Protein AF-A0A6G0PEZ5-F1 (afdb_monomer)

Mean predicted aligned error: 17.76 Å

pLDDT: mean 75.77, std 22.35, range [27.23, 96.62]

Radius of gyration: 30.54 Å; Cα contacts (8 Å, |Δi|>4): 68; chains: 1; bounding box: 66×64×64 Å

Foldseek 3Di:
DDWDDPDPPGDTDDDDPADDDPNHGCDPVNVVVCCVPVPDPDDDDDDQLLQLCCCQPPVLVVDPPVCNPPPSNDDDDPVSVVVNVVVVVVVVVVVVVVVVPPDDPVVVPPPPPDDDDDDDDDDDDDDDDDDDDDDDDDDD

Sequence (140 aa):
MVHCRVGPDDEPVEFDLRRVYDGIKVDGQRVELLFKEALTAMPPPKPNTEKIVQMHEKVRPNVPDEYRNDVLYAPPTESQVQEARMIKQVRTARRKSKNATKPTAAEADETAADQSGGTTLNAQPREAGPPTRKKARKQQ

Solvent-accessible surface area (backbone atoms only — not comparable to full-atom values): 9348 Å² total; per-residue (Å²): 117,47,73,48,53,91,49,94,87,46,80,64,47,79,42,73,84,61,64,64,56,97,88,40,72,60,45,73,67,55,49,51,46,46,54,66,70,68,56,67,85,71,78,81,76,81,83,55,38,55,53,42,46,43,30,34,71,67,44,39,83,77,42,58,80,93,57,49,81,37,78,78,37,40,83,67,51,71,69,38,52,52,51,23,50,53,52,52,49,54,54,50,51,55,51,51,54,59,58,69,70,46,79,54,87,78,68,68,68,80,75,80,80,85,82,89,81,85,79,91,86,87,88,88,82,89,88,87,83,85,87,84,75,91,82,80,92,79,92,130

Structure (mmCIF, N/CA/C/O backbone):
data_AF-A0A6G0PEZ5-F1
#
_entry.id   AF-A0A6G0PEZ5-F1
#
loop_
_atom_site.group_PDB
_atom_site.id
_atom_site.type_symbol
_atom_site.label_atom_id
_atom_site.label_alt_id
_atom_site.label_comp_id
_atom_site.label_asym_id
_atom_site.label_entity_id
_atom_site.label_seq_id
_atom_site.pdbx_PDB_ins_code
_atom_site.Cartn_x
_atom_site.Cartn_y
_atom_site.Cartn_z
_atom_site.occupancy
_atom_site.B_iso_or_equiv
_atom_site.auth_seq_id
_atom_site.auth_comp_id
_atom_site.auth_asym_id
_atom_site.auth_atom_id
_atom_site.pdbx_PDB_model_num
ATOM 1 N N . MET A 1 1 ? -32.778 3.920 17.445 1.00 78.12 1 MET A N 1
ATOM 2 C CA . MET A 1 1 ? -33.270 3.367 18.721 1.00 78.12 1 MET A CA 1
ATOM 3 C C . MET A 1 1 ? -33.921 2.031 18.436 1.00 78.12 1 MET A C 1
ATOM 5 O O . MET A 1 1 ? -34.403 1.840 17.323 1.00 78.12 1 MET A O 1
ATOM 9 N N . VAL A 1 2 ? -33.859 1.103 19.383 1.00 88.38 2 VAL A N 1
ATOM 10 C CA . VAL A 1 2 ? -34.511 -0.206 19.286 1.00 88.38 2 VAL A CA 1
ATOM 11 C C . VAL A 1 2 ? -35.505 -0.352 20.422 1.00 88.38 2 VAL A C 1
ATOM 13 O O . VAL A 1 2 ? -35.250 0.113 21.527 1.00 88.38 2 VAL A O 1
ATOM 16 N N . HIS A 1 3 ? -36.630 -0.991 20.134 1.00 89.81 3 HIS A N 1
ATOM 17 C CA . HIS A 1 3 ? -37.665 -1.271 21.118 1.00 8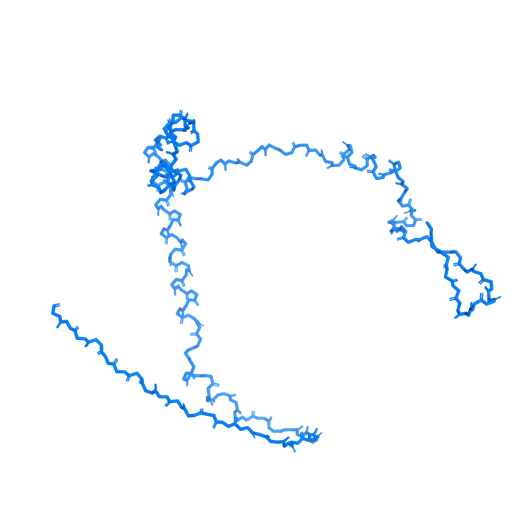9.81 3 HIS A CA 1
ATOM 18 C C . HIS A 1 3 ? -37.594 -2.754 21.450 1.00 89.81 3 HIS A C 1
ATOM 20 O O . HIS A 1 3 ? -37.833 -3.594 20.582 1.00 89.81 3 HIS A O 1
ATOM 26 N N . CYS A 1 4 ? -37.230 -3.068 22.688 1.00 89.25 4 CYS A N 1
ATOM 27 C CA . CYS A 1 4 ? -37.146 -4.436 23.173 1.00 89.25 4 CYS A CA 1
ATOM 28 C C . CYS A 1 4 ? -38.350 -4.723 24.065 1.00 89.25 4 CYS A C 1
ATOM 30 O O . CYS A 1 4 ? -38.640 -3.956 24.981 1.00 89.25 4 CYS A O 1
ATOM 32 N N . ARG A 1 5 ? -39.032 -5.839 23.811 1.00 92.25 5 ARG A N 1
ATOM 33 C CA . ARG A 1 5 ? -40.089 -6.363 24.680 1.00 92.25 5 ARG A CA 1
ATOM 34 C C . ARG A 1 5 ? -39.677 -7.735 25.198 1.00 92.25 5 ARG A C 1
ATOM 36 O O . ARG A 1 5 ? -39.015 -8.478 24.473 1.00 92.25 5 ARG A O 1
ATOM 43 N N . VAL A 1 6 ? -40.042 -8.043 26.440 1.00 89.94 6 VAL A N 1
ATOM 44 C CA . VAL A 1 6 ? -39.774 -9.354 27.054 1.00 89.94 6 VAL A CA 1
ATOM 45 C C . VAL A 1 6 ? -40.814 -10.370 26.573 1.00 89.94 6 VAL A C 1
ATOM 47 O O . VAL A 1 6 ? -40.444 -11.449 26.114 1.00 89.94 6 VAL A O 1
ATOM 50 N N . GLY A 1 7 ? -42.093 -9.991 26.583 1.00 87.31 7 GLY A N 1
ATOM 51 C CA . GLY A 1 7 ? -43.206 -10.689 25.945 1.00 87.31 7 GLY A CA 1
ATOM 52 C C . GLY A 1 7 ? -43.929 -9.836 24.890 1.00 87.31 7 GLY A C 1
ATOM 53 O O . GLY A 1 7 ? -43.649 -8.649 24.737 1.00 87.31 7 GLY A O 1
ATOM 54 N N . PRO A 1 8 ? -44.863 -10.419 24.123 1.00 87.00 8 PRO A N 1
ATOM 55 C CA . PRO A 1 8 ? -45.560 -9.721 23.036 1.00 87.00 8 PRO A CA 1
ATOM 56 C C . PRO A 1 8 ? -46.402 -8.521 23.509 1.00 87.00 8 PRO A C 1
ATOM 58 O O . PRO A 1 8 ? -46.427 -7.489 22.825 1.00 87.00 8 PRO A O 1
ATOM 61 N N . ASP A 1 9 ? -47.019 -8.639 24.687 1.00 88.94 9 ASP A N 1
ATOM 62 C CA . ASP A 1 9 ? -47.919 -7.635 25.276 1.00 88.94 9 ASP A CA 1
ATOM 63 C C . ASP A 1 9 ? -47.235 -6.721 26.306 1.00 88.94 9 ASP A C 1
ATOM 65 O O . ASP A 1 9 ? -47.865 -5.803 26.830 1.00 88.94 9 ASP A O 1
ATOM 69 N N . ASP A 1 10 ? -45.948 -6.944 26.588 1.00 89.00 10 ASP A N 1
ATOM 70 C CA . ASP A 1 10 ? -45.201 -6.117 27.532 1.00 89.00 10 ASP A CA 1
ATOM 71 C C . ASP A 1 10 ? -44.875 -4.741 26.947 1.00 89.00 10 ASP A C 1
ATOM 73 O O . ASP A 1 10 ? -44.680 -4.561 25.735 1.00 89.00 10 ASP A O 1
ATOM 77 N N . GLU A 1 11 ? -44.759 -3.758 27.839 1.00 89.69 11 GLU A N 1
ATOM 78 C CA . GLU A 1 11 ? -44.369 -2.406 27.468 1.00 89.69 11 GLU A CA 1
ATOM 79 C C . GLU A 1 11 ? -42.950 -2.405 26.861 1.00 89.69 11 GLU A C 1
ATOM 81 O O . GLU A 1 11 ? -42.016 -2.973 27.440 1.00 89.69 11 GLU A O 1
ATOM 86 N N . PRO A 1 12 ? -42.758 -1.811 25.669 1.00 87.94 12 PRO A N 1
ATOM 87 C CA . PRO A 1 12 ? -41.454 -1.783 25.027 1.00 87.94 12 PRO A CA 1
ATOM 88 C C . PRO A 1 12 ? -40.482 -0.882 25.779 1.00 87.94 12 PRO A C 1
ATOM 90 O O . PRO A 1 12 ? -40.725 0.307 25.959 1.00 87.94 12 PRO A O 1
ATOM 93 N N . VAL A 1 13 ? -39.320 -1.436 26.112 1.00 91.56 13 VAL A N 1
ATOM 94 C CA . VAL A 1 13 ? -38.189 -0.663 26.616 1.00 91.56 13 VAL A CA 1
ATOM 95 C C . VAL A 1 13 ? -37.390 -0.140 25.429 1.00 91.56 13 VAL A C 1
ATOM 97 O O . VAL A 1 13 ? -36.916 -0.909 24.585 1.00 91.56 13 VAL A O 1
ATOM 100 N N . GLU A 1 14 ? -37.241 1.180 25.359 1.00 89.94 14 GLU A N 1
ATOM 101 C CA . GLU A 1 14 ? -36.471 1.834 24.311 1.00 89.94 14 GLU A CA 1
ATOM 102 C C . GLU A 1 14 ? -34.985 1.893 24.683 1.00 89.94 14 GLU A C 1
ATOM 104 O O . GLU A 1 14 ? -34.586 2.465 25.698 1.00 89.94 14 GLU A O 1
ATOM 109 N N . PHE A 1 15 ? -34.149 1.308 23.830 1.00 85.44 15 PHE A N 1
ATOM 110 C CA . PHE A 1 15 ? -32.702 1.325 23.974 1.00 85.44 15 PHE A CA 1
ATOM 111 C C . PHE A 1 15 ? -32.046 2.080 22.821 1.00 85.44 15 PHE A C 1
ATOM 113 O O . PHE A 1 15 ? -32.279 1.838 21.630 1.00 85.44 15 PHE A O 1
ATOM 120 N N . ASP A 1 16 ? -31.149 2.989 23.181 1.00 83.88 16 ASP A N 1
ATOM 121 C CA . ASP A 1 16 ? -30.261 3.640 22.233 1.00 83.88 16 ASP A CA 1
ATOM 122 C C . ASP A 1 16 ? -28.967 2.832 22.121 1.00 83.88 16 ASP A C 1
ATOM 124 O O . ASP A 1 16 ? -28.138 2.841 23.026 1.00 83.88 16 ASP A O 1
ATOM 128 N N . LEU A 1 17 ? -28.801 2.118 21.006 1.00 83.06 17 LEU A N 1
ATOM 129 C CA . LEU A 1 17 ? -27.628 1.271 20.758 1.00 83.06 17 LEU A CA 1
ATOM 130 C C . LEU A 1 17 ? -26.365 2.066 20.401 1.00 83.06 17 LEU A C 1
ATOM 132 O O . LEU A 1 17 ? -25.306 1.477 20.180 1.00 83.06 17 LEU A O 1
ATOM 136 N N . ARG A 1 18 ? -26.462 3.394 20.274 1.00 80.19 18 ARG A N 1
ATOM 137 C CA . ARG A 1 18 ? -25.308 4.224 19.931 1.00 80.19 18 ARG A CA 1
ATOM 138 C C . ARG A 1 18 ? -24.280 4.180 21.054 1.00 80.19 18 ARG A C 1
ATOM 140 O O . ARG A 1 18 ? -24.601 4.285 22.235 1.00 80.19 18 ARG A O 1
ATOM 147 N N . ARG A 1 19 ? -23.014 4.046 20.661 1.00 81.25 19 ARG A N 1
ATOM 148 C CA . ARG A 1 19 ? -21.889 4.009 21.591 1.00 81.25 19 ARG A CA 1
ATOM 149 C C . ARG A 1 19 ? -21.772 5.347 22.325 1.00 81.25 19 ARG A C 1
ATOM 151 O O . ARG A 1 19 ? -21.789 6.408 21.702 1.00 81.25 19 ARG A O 1
ATOM 158 N N . VAL A 1 20 ? -21.628 5.276 23.645 1.00 81.88 20 VAL A N 1
ATOM 159 C CA . VAL A 1 20 ? -21.364 6.428 24.513 1.00 81.88 20 VAL A CA 1
ATOM 160 C C . VAL A 1 20 ? -19.857 6.510 24.745 1.00 81.88 20 VAL A C 1
ATOM 162 O O . VAL A 1 20 ? -19.243 5.524 25.151 1.00 81.88 20 VAL A O 1
ATOM 165 N N . TYR A 1 21 ? -19.263 7.666 24.466 1.00 74.50 21 TYR A N 1
ATOM 166 C CA . TYR A 1 21 ? -17.867 7.979 24.783 1.00 74.50 21 TYR A CA 1
ATOM 167 C C . TYR A 1 21 ? -17.859 9.120 25.801 1.00 74.50 21 TYR A C 1
ATOM 169 O O . TYR A 1 21 ? -18.547 10.113 25.591 1.00 74.50 21 TYR A O 1
ATOM 177 N N . ASP A 1 22 ? -17.138 8.962 26.915 1.00 78.62 22 ASP A N 1
ATOM 178 C CA . ASP A 1 22 ? -17.033 9.963 27.994 1.00 78.62 22 ASP A CA 1
ATOM 179 C C . ASP A 1 22 ? -18.389 10.503 28.493 1.00 78.62 22 ASP A C 1
ATOM 181 O O . ASP A 1 22 ? -18.556 11.686 28.770 1.00 78.62 22 ASP A O 1
ATOM 185 N N . GLY A 1 23 ? -19.399 9.629 28.569 1.00 78.81 23 GLY A N 1
ATOM 186 C CA . GLY A 1 23 ? -20.760 9.999 28.980 1.00 78.81 23 GLY A CA 1
ATOM 187 C C . GLY A 1 23 ? -21.577 10.744 27.915 1.00 78.81 23 GLY A C 1
ATOM 188 O O . GLY A 1 23 ? -22.756 11.016 28.134 1.00 78.81 23 GLY A O 1
ATOM 189 N N . ILE A 1 24 ? -20.999 11.022 26.744 1.00 75.50 24 ILE A N 1
ATOM 190 C CA . ILE A 1 24 ? -21.649 11.722 25.635 1.00 75.50 24 ILE A CA 1
ATOM 191 C C . ILE A 1 24 ? -22.096 10.701 24.585 1.00 75.50 24 ILE A C 1
ATOM 193 O O . ILE A 1 24 ? -21.311 9.892 24.077 1.00 75.50 24 ILE A O 1
ATOM 197 N N . LYS A 1 25 ? -23.389 10.728 24.248 1.00 77.69 25 LYS A N 1
ATOM 198 C CA . LYS A 1 25 ? -23.933 9.939 23.138 1.00 77.69 25 LYS A CA 1
ATOM 199 C C . LYS A 1 25 ? -23.375 10.486 21.829 1.00 77.69 25 LYS A C 1
ATOM 201 O O . LYS A 1 25 ? -23.540 11.667 21.539 1.00 77.69 25 LYS A O 1
ATOM 206 N N . VAL A 1 26 ? -22.744 9.629 21.030 1.00 77.44 26 VAL A N 1
ATOM 207 C CA . VAL A 1 26 ? -22.282 10.015 19.695 1.00 77.44 26 VAL A CA 1
ATOM 208 C C . VAL A 1 26 ? -23.501 10.098 18.773 1.00 77.44 26 VAL A C 1
ATOM 210 O O . VAL A 1 26 ? -24.068 9.079 18.373 1.00 77.44 26 VAL A O 1
ATOM 213 N N . ASP A 1 27 ? -23.952 11.314 18.483 1.00 81.19 27 ASP A N 1
ATOM 214 C CA . ASP A 1 27 ? -25.017 11.585 17.525 1.00 81.19 27 ASP A CA 1
ATOM 215 C C . ASP A 1 27 ? -24.477 11.646 16.087 1.00 81.19 27 ASP A C 1
ATOM 217 O O . ASP A 1 27 ? -23.269 11.652 15.853 1.00 81.19 27 ASP A O 1
ATOM 221 N N . GLY A 1 28 ? -25.379 11.649 15.099 1.00 81.31 28 GLY A N 1
ATOM 222 C CA . GLY A 1 28 ? -24.980 11.658 13.687 1.00 81.31 28 GLY A CA 1
ATOM 223 C C . GLY A 1 28 ? -24.099 12.860 13.338 1.00 81.31 28 GLY A C 1
ATOM 224 O O . GLY A 1 28 ? -23.106 12.707 12.633 1.00 81.31 28 GLY A O 1
ATOM 225 N N . GLN A 1 29 ? -24.393 14.028 13.917 1.00 83.69 29 GLN A N 1
ATOM 226 C CA . GLN A 1 29 ? -23.602 15.240 13.712 1.00 83.69 29 GLN A CA 1
ATOM 227 C C . GLN A 1 29 ? -22.200 15.117 14.311 1.00 83.69 29 GLN A C 1
ATOM 229 O O . GLN A 1 29 ? -21.230 15.509 13.663 1.00 83.69 29 GLN A O 1
ATOM 234 N N . ARG A 1 30 ? -22.051 14.521 15.502 1.00 82.19 30 ARG A N 1
ATOM 235 C CA . ARG A 1 30 ? -20.737 14.250 16.093 1.00 82.19 30 ARG A CA 1
ATOM 236 C C . ARG A 1 30 ? -19.943 13.234 15.288 1.00 82.19 30 ARG A C 1
ATOM 238 O O . ARG A 1 30 ? -18.732 13.403 15.183 1.00 82.19 30 ARG A O 1
ATOM 245 N N . VAL A 1 31 ? -20.591 12.218 14.708 1.00 83.00 31 VAL A N 1
ATOM 246 C CA . VAL A 1 31 ? -19.923 11.309 13.761 1.00 83.00 31 VAL A CA 1
ATOM 247 C C . VAL A 1 31 ? -19.403 12.105 12.572 1.00 83.00 31 VAL A C 1
ATOM 249 O O . VAL A 1 31 ? -18.220 12.025 12.270 1.00 83.00 31 VAL A O 1
ATOM 252 N N . GLU A 1 32 ? -20.238 12.918 11.927 1.00 86.44 32 GLU A N 1
ATOM 253 C CA . GLU A 1 32 ? -19.807 13.724 10.781 1.00 86.44 32 GLU A CA 1
ATOM 254 C C . GLU A 1 32 ? -18.664 14.686 11.121 1.00 86.44 32 GLU A C 1
ATOM 256 O O . GLU A 1 32 ? -17.717 14.805 10.346 1.00 86.44 32 GLU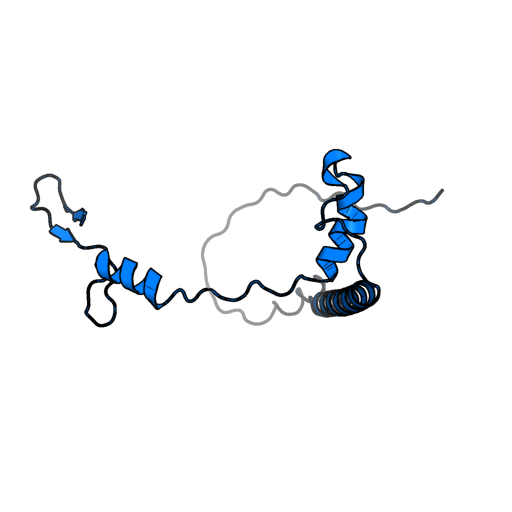 A O 1
ATOM 261 N N . LEU A 1 33 ? -18.728 15.348 12.278 1.00 86.88 33 LEU A N 1
ATOM 262 C CA . LEU A 1 33 ? -17.652 16.194 12.796 1.00 86.88 33 LEU A CA 1
ATOM 263 C C . LEU A 1 33 ? -16.369 15.395 13.006 1.00 86.88 33 LEU A C 1
ATOM 265 O O . LEU A 1 33 ? -15.320 15.809 12.529 1.00 86.88 33 LEU A O 1
ATOM 269 N N . LEU A 1 34 ? -16.445 14.218 13.629 1.00 84.00 34 LEU A N 1
ATOM 270 C CA . LEU A 1 34 ? -15.282 13.357 13.831 1.00 84.00 34 LEU A CA 1
ATOM 271 C C . LEU A 1 34 ? -14.681 12.908 12.492 1.00 84.00 34 LEU A C 1
ATOM 273 O O . LEU A 1 34 ? -13.466 12.908 12.331 1.00 84.00 34 LEU A O 1
ATOM 277 N N . PHE A 1 35 ? -15.515 12.576 11.507 1.00 83.62 35 PHE A N 1
ATOM 278 C CA . PHE A 1 35 ? -15.049 12.235 10.164 1.00 83.62 35 PHE A CA 1
ATOM 279 C C . PHE A 1 35 ? -14.402 13.433 9.452 1.00 83.62 35 PHE A C 1
ATOM 281 O O . PHE A 1 35 ? -13.427 13.240 8.737 1.00 83.62 35 PHE A O 1
ATOM 288 N N . LYS A 1 36 ? -14.896 14.660 9.644 1.00 84.38 36 LYS A N 1
ATOM 289 C CA . LYS A 1 36 ? -14.330 15.870 9.018 1.00 84.38 36 LYS A CA 1
ATOM 290 C C . LYS A 1 36 ? -13.052 16.358 9.706 1.00 84.38 36 LYS A C 1
ATOM 292 O O . LYS A 1 36 ? -12.115 16.758 9.027 1.00 84.38 36 LYS A O 1
ATOM 297 N N . GLU A 1 37 ? -13.020 16.339 11.035 1.00 83.44 37 GLU A N 1
ATOM 298 C CA . GLU A 1 37 ? -11.929 16.892 11.846 1.00 83.44 37 GLU A CA 1
ATOM 299 C C . GLU A 1 37 ? -10.812 15.874 12.100 1.00 83.44 37 GLU A C 1
ATOM 301 O O . GLU A 1 37 ? -9.636 16.234 12.079 1.00 83.44 37 GLU A O 1
ATOM 306 N N . ALA A 1 38 ? -11.154 14.601 12.338 1.00 74.44 38 ALA A N 1
ATOM 307 C CA . ALA A 1 38 ? -10.182 13.582 12.743 1.00 74.44 38 ALA A CA 1
ATOM 308 C C . ALA A 1 38 ? -9.619 12.762 11.572 1.00 74.44 38 ALA A C 1
ATOM 310 O O . ALA A 1 38 ? -8.534 12.192 11.702 1.00 74.44 38 ALA A O 1
ATOM 311 N N . LEU A 1 39 ? -10.294 12.713 10.417 1.00 79.75 39 LEU A N 1
ATOM 312 C CA . LEU A 1 39 ? -9.733 12.098 9.208 1.00 79.75 39 LEU A CA 1
ATOM 313 C C . LEU A 1 39 ? -8.911 13.123 8.432 1.00 79.75 39 LEU A C 1
ATOM 315 O O . LEU A 1 39 ? -9.261 13.545 7.331 1.00 79.75 39 LEU A O 1
ATOM 319 N N . THR A 1 40 ? -7.779 13.516 9.009 1.00 79.94 40 THR A N 1
ATOM 320 C CA . THR A 1 40 ? -6.760 14.218 8.229 1.00 79.94 40 THR A CA 1
ATOM 321 C C . THR A 1 40 ? -6.266 13.287 7.122 1.00 79.94 40 THR A C 1
ATOM 323 O O . THR A 1 40 ? -5.918 12.127 7.362 1.00 79.94 40 THR A O 1
ATOM 326 N N . ALA A 1 41 ? -6.291 13.769 5.878 1.00 80.12 41 ALA A N 1
ATOM 327 C CA . ALA A 1 41 ? -5.850 12.980 4.737 1.00 80.12 41 ALA A CA 1
ATOM 328 C C . ALA A 1 41 ? -4.353 12.676 4.882 1.00 80.12 41 ALA A C 1
ATOM 330 O O . ALA A 1 41 ? -3.511 13.571 4.799 1.00 80.12 41 ALA A O 1
ATOM 331 N N . MET A 1 42 ? -4.019 11.407 5.115 1.00 82.94 42 MET A N 1
ATOM 332 C CA . MET A 1 42 ? -2.626 10.976 5.134 1.00 82.94 42 MET A CA 1
ATOM 333 C C . MET A 1 42 ? -2.043 11.044 3.720 1.00 82.94 42 MET A C 1
ATOM 335 O O . MET A 1 42 ? -2.749 10.733 2.753 1.00 82.94 42 MET A O 1
ATOM 339 N N . PRO A 1 43 ? -0.752 11.398 3.577 1.00 88.75 43 PRO A N 1
ATOM 340 C CA . PRO A 1 43 ? -0.097 11.301 2.286 1.00 88.75 43 PRO A CA 1
ATOM 341 C C . PRO A 1 43 ? -0.164 9.851 1.785 1.00 88.75 43 PRO A C 1
ATOM 343 O O . PRO A 1 43 ? -0.104 8.913 2.593 1.00 88.75 43 PRO A O 1
ATOM 346 N N . PRO A 1 44 ? -0.280 9.642 0.462 1.00 87.25 44 PRO A N 1
ATOM 347 C CA . PRO A 1 44 ? -0.283 8.300 -0.088 1.00 87.25 44 PRO A CA 1
ATOM 348 C C . PRO A 1 44 ? 1.012 7.578 0.312 1.00 87.25 44 PRO A C 1
ATOM 350 O O . PRO A 1 44 ? 2.085 8.192 0.341 1.00 87.25 44 PRO A O 1
ATOM 353 N N . PRO A 1 45 ? 0.940 6.278 0.637 1.00 89.50 45 PRO A N 1
ATOM 354 C CA . PRO A 1 45 ? 2.118 5.530 1.040 1.00 89.50 45 PRO A CA 1
ATOM 355 C C . PRO A 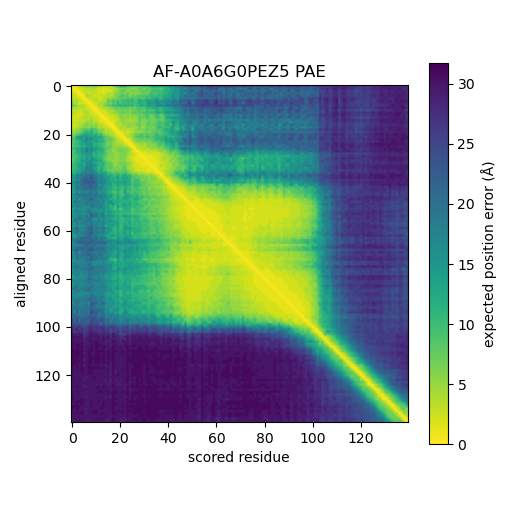1 45 ? 3.149 5.500 -0.091 1.00 89.50 45 PRO A C 1
ATOM 357 O O . PRO A 1 45 ? 2.799 5.446 -1.273 1.00 89.50 45 PRO A O 1
ATOM 360 N N . LYS A 1 46 ? 4.438 5.478 0.277 1.00 89.12 46 LYS A N 1
ATOM 361 C CA . LYS A 1 46 ? 5.521 5.315 -0.699 1.00 89.12 46 LYS A CA 1
ATOM 362 C C . LYS A 1 46 ? 5.290 4.024 -1.509 1.00 89.12 46 LYS A C 1
ATOM 364 O O . LYS A 1 46 ? 5.046 2.973 -0.906 1.00 89.12 46 LYS A O 1
ATOM 369 N N . PRO A 1 47 ? 5.416 4.066 -2.847 1.00 88.69 47 PRO A N 1
ATOM 370 C CA . PRO A 1 47 ? 5.318 2.878 -3.687 1.00 88.69 47 PRO A CA 1
ATOM 371 C C . PRO A 1 47 ? 6.289 1.774 -3.248 1.00 88.69 47 PRO A C 1
ATOM 373 O O . PRO A 1 47 ? 7.485 2.008 -3.070 1.00 88.69 47 PRO A O 1
ATOM 376 N N . ASN A 1 48 ? 5.777 0.554 -3.081 1.00 92.56 48 ASN A N 1
ATOM 377 C CA . ASN A 1 48 ? 6.587 -0.593 -2.675 1.00 92.56 48 ASN A CA 1
ATOM 378 C C . ASN A 1 48 ? 7.431 -1.103 -3.853 1.00 92.56 48 ASN A C 1
ATOM 380 O O . ASN A 1 48 ? 6.891 -1.597 -4.843 1.00 92.56 48 ASN A O 1
ATOM 384 N N . THR A 1 49 ? 8.755 -1.060 -3.713 1.00 93.31 49 THR A N 1
ATOM 385 C CA . THR A 1 49 ? 9.708 -1.459 -4.758 1.00 93.31 49 THR A CA 1
ATOM 386 C C . THR A 1 49 ? 9.605 -2.929 -5.162 1.00 93.31 49 THR A C 1
ATOM 388 O O . THR A 1 49 ? 9.664 -3.226 -6.354 1.00 93.31 49 THR A O 1
ATOM 391 N N . GLU A 1 50 ? 9.343 -3.858 -4.231 1.00 92.94 50 GLU A N 1
ATOM 392 C CA . GLU A 1 50 ? 9.088 -5.265 -4.586 1.00 92.94 50 GLU A CA 1
ATOM 393 C C . GLU A 1 50 ? 7.873 -5.399 -5.511 1.00 92.94 50 GLU A C 1
ATOM 395 O O . GLU A 1 50 ? 7.853 -6.261 -6.393 1.00 92.94 50 GLU A O 1
ATOM 400 N N . LYS A 1 51 ? 6.849 -4.561 -5.302 1.00 94.44 51 LYS A N 1
ATOM 401 C CA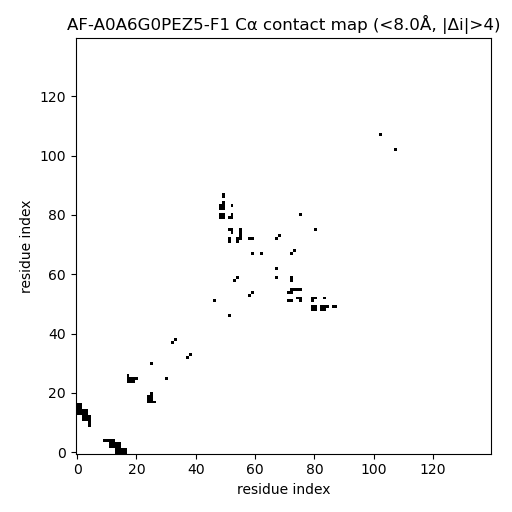 . LYS A 1 51 ? 5.635 -4.579 -6.117 1.00 94.44 51 LYS A CA 1
ATOM 402 C C . LYS A 1 51 ? 5.858 -3.959 -7.480 1.00 94.44 51 LYS A C 1
ATOM 404 O O . LYS A 1 51 ? 5.419 -4.566 -8.444 1.00 94.44 51 LYS A O 1
ATOM 409 N N . ILE A 1 52 ? 6.585 -2.850 -7.582 1.00 94.56 52 ILE A N 1
ATOM 410 C CA . ILE A 1 52 ? 6.923 -2.241 -8.879 1.00 94.56 52 ILE A CA 1
ATOM 411 C C . ILE A 1 52 ? 7.642 -3.262 -9.773 1.00 94.56 52 ILE A C 1
ATOM 413 O O . ILE A 1 52 ? 7.216 -3.515 -10.898 1.00 94.56 52 ILE A O 1
ATOM 417 N N . VAL A 1 53 ? 8.664 -3.940 -9.238 1.00 95.38 53 VAL A N 1
ATOM 418 C CA . VAL A 1 53 ? 9.386 -4.993 -9.973 1.00 95.38 53 VAL A CA 1
ATOM 419 C C . VAL A 1 53 ? 8.449 -6.147 -10.349 1.00 95.38 53 VAL A C 1
ATOM 421 O O . VAL A 1 53 ? 8.459 -6.612 -11.486 1.00 95.38 53 VAL A O 1
ATOM 424 N N . GLN A 1 54 ? 7.583 -6.583 -9.426 1.00 95.44 54 GLN A N 1
ATOM 425 C CA . GLN A 1 54 ? 6.605 -7.639 -9.702 1.00 95.44 54 GLN A CA 1
ATOM 426 C C . GLN A 1 54 ? 5.619 -7.255 -10.818 1.00 95.44 54 GLN A C 1
ATOM 428 O O . GLN A 1 54 ? 5.279 -8.113 -11.637 1.00 95.44 54 GLN A O 1
ATOM 433 N N . MET A 1 55 ? 5.138 -6.009 -10.834 1.00 96.31 55 MET A N 1
ATOM 434 C CA . MET A 1 55 ? 4.186 -5.523 -11.835 1.00 96.31 55 MET A CA 1
ATOM 435 C C . MET A 1 55 ? 4.804 -5.575 -13.229 1.00 96.31 55 MET A C 1
ATOM 437 O O . MET A 1 55 ? 4.194 -6.129 -14.143 1.00 96.31 55 MET A O 1
ATOM 441 N N . HIS A 1 56 ? 6.043 -5.106 -13.370 1.00 95.50 56 HIS A N 1
ATOM 442 C CA . HIS A 1 56 ? 6.759 -5.148 -14.640 1.00 95.50 56 HIS A CA 1
ATOM 443 C C . HIS A 1 56 ? 7.098 -6.580 -15.096 1.00 95.50 56 HIS A C 1
ATOM 445 O O . HIS A 1 56 ? 6.886 -6.923 -16.253 1.00 95.50 56 HIS A O 1
ATOM 451 N N . GLU A 1 57 ? 7.608 -7.442 -14.210 1.00 95.12 57 GLU A N 1
ATOM 452 C CA . GLU A 1 57 ? 8.096 -8.773 -14.608 1.00 95.12 57 GLU A CA 1
ATOM 453 C C . GLU A 1 57 ? 6.980 -9.804 -14.808 1.00 95.12 57 GLU A C 1
ATOM 455 O O . GLU A 1 57 ? 7.042 -10.624 -15.721 1.00 95.12 57 GLU A O 1
ATOM 460 N N . LYS A 1 58 ? 5.982 -9.818 -13.916 1.00 95.62 58 LYS A N 1
ATOM 461 C CA . LYS A 1 58 ? 4.993 -10.907 -13.853 1.00 95.62 58 LYS A CA 1
ATOM 462 C C . LYS A 1 58 ? 3.626 -10.517 -14.371 1.00 95.62 58 LYS A C 1
ATOM 464 O O . LYS A 1 58 ? 2.908 -11.375 -14.877 1.00 95.62 58 LYS A O 1
ATOM 469 N N . VAL A 1 59 ? 3.237 -9.262 -14.171 1.00 95.75 59 VAL A N 1
ATOM 470 C CA . VAL A 1 59 ? 1.884 -8.820 -14.510 1.00 95.75 59 VAL A CA 1
ATOM 471 C C . VAL A 1 59 ? 1.851 -8.327 -15.949 1.00 95.75 59 VAL A C 1
ATOM 473 O O . VAL A 1 59 ? 1.058 -8.855 -16.719 1.00 95.75 59 VAL A O 1
ATOM 476 N N . ARG A 1 60 ? 2.776 -7.438 -16.339 1.00 95.75 60 ARG A N 1
ATOM 477 C CA . ARG A 1 60 ? 2.873 -6.843 -17.685 1.00 95.75 60 ARG A CA 1
ATOM 478 C C . ARG A 1 60 ? 2.720 -7.824 -18.863 1.00 95.75 60 ARG A C 1
ATOM 480 O O . ARG A 1 60 ? 2.027 -7.458 -19.805 1.00 95.75 60 ARG A O 1
ATOM 487 N N . PRO A 1 61 ? 3.283 -9.053 -18.857 1.00 95.69 61 PRO A N 1
ATOM 488 C CA . PRO A 1 61 ? 3.109 -9.987 -19.978 1.00 95.69 61 PRO A CA 1
ATOM 489 C C . PRO A 1 61 ? 1.651 -10.391 -20.235 1.00 95.69 61 PRO A C 1
ATOM 491 O O . PRO A 1 61 ? 1.277 -10.654 -21.373 1.00 95.69 61 PRO A O 1
ATOM 494 N N . ASN A 1 62 ? 0.833 -10.413 -19.180 1.00 96.00 62 ASN A N 1
ATOM 495 C CA . ASN A 1 62 ? -0.584 -10.776 -19.237 1.00 96.00 62 ASN A CA 1
ATOM 496 C C . ASN A 1 62 ? -1.498 -9.554 -19.402 1.00 96.00 62 ASN A C 1
ATOM 498 O O . ASN A 1 62 ? -2.718 -9.690 -19.364 1.00 96.00 62 ASN A O 1
ATOM 502 N N . VAL A 1 63 ? -0.922 -8.357 -19.530 1.00 95.19 63 VAL A N 1
ATOM 503 C CA . VAL A 1 63 ? -1.672 -7.120 -19.728 1.00 95.19 63 VAL A CA 1
ATOM 504 C C . VAL A 1 63 ? -1.975 -6.976 -21.221 1.00 95.19 63 VAL A C 1
ATOM 506 O O . VAL A 1 63 ? -1.042 -7.111 -22.028 1.00 95.19 63 VAL A O 1
ATOM 509 N N . PRO A 1 64 ? -3.241 -6.714 -21.594 1.00 96.62 64 PRO A N 1
ATOM 510 C CA . PRO A 1 64 ? -3.615 -6.393 -22.968 1.00 96.62 64 PRO A CA 1
ATOM 511 C C . PRO A 1 64 ? -2.795 -5.226 -23.524 1.00 96.62 64 PRO A C 1
ATOM 513 O O . PRO A 1 64 ? -2.376 -4.341 -22.772 1.00 96.62 64 PRO A O 1
ATOM 516 N N . ASP A 1 65 ? -2.542 -5.231 -24.831 1.00 93.88 65 ASP A N 1
ATOM 517 C CA . ASP A 1 65 ? -1.638 -4.271 -25.473 1.00 93.88 65 ASP A CA 1
ATOM 518 C C . ASP A 1 65 ? -2.067 -2.814 -25.253 1.00 93.88 65 ASP A C 1
ATOM 520 O O . ASP A 1 65 ? -1.210 -1.942 -25.100 1.00 93.88 65 ASP A O 1
ATOM 524 N N . GLU A 1 66 ? -3.370 -2.565 -25.113 1.00 95.25 66 GLU A N 1
ATOM 525 C CA . GLU A 1 66 ? -3.949 -1.248 -24.836 1.00 95.25 66 GLU A CA 1
ATOM 526 C C . GLU A 1 66 ? -3.436 -0.639 -23.522 1.00 95.25 66 GLU A C 1
ATOM 528 O O . GLU A 1 66 ? -3.317 0.580 -23.407 1.00 95.25 66 GLU A O 1
ATOM 533 N N . TYR A 1 67 ? -3.086 -1.477 -22.541 1.00 94.44 67 TYR A N 1
ATOM 534 C CA . TYR A 1 67 ? -2.679 -1.052 -21.198 1.00 94.44 67 TYR A CA 1
ATOM 535 C C . TYR A 1 67 ? -1.192 -1.296 -20.905 1.00 94.44 67 TYR A C 1
ATOM 537 O O . TYR A 1 67 ? -0.700 -0.924 -19.840 1.00 94.44 67 TYR A O 1
ATOM 545 N N . ARG A 1 68 ? -0.428 -1.889 -21.833 1.00 92.25 68 ARG A N 1
ATOM 546 C CA . ARG A 1 68 ? 1.001 -2.202 -21.610 1.00 92.25 68 ARG A CA 1
ATOM 547 C C . ARG A 1 68 ? 1.892 -0.977 -21.411 1.00 92.25 68 ARG A C 1
ATOM 549 O O . ARG A 1 68 ? 2.980 -1.125 -20.850 1.00 92.25 68 ARG A O 1
ATOM 556 N N . ASN A 1 69 ? 1.446 0.186 -21.883 1.00 93.31 69 ASN A N 1
ATOM 557 C CA . ASN A 1 69 ? 2.157 1.463 -21.784 1.00 93.31 69 ASN A CA 1
ATOM 558 C C . ASN A 1 69 ? 1.732 2.302 -20.565 1.00 93.31 69 ASN A C 1
ATOM 560 O O . ASN A 1 69 ? 2.179 3.439 -20.430 1.00 93.31 69 ASN A O 1
ATOM 564 N N . ASP A 1 70 ? 0.879 1.768 -19.685 1.00 95.06 70 ASP A N 1
ATOM 565 C CA . ASP A 1 70 ? 0.529 2.426 -18.425 1.00 95.06 70 ASP A CA 1
ATOM 566 C C . ASP A 1 70 ? 1.777 2.586 -17.531 1.00 95.06 70 ASP A C 1
ATOM 568 O O . ASP A 1 70 ? 2.634 1.698 -17.448 1.00 95.06 70 ASP A O 1
ATOM 572 N N . VAL A 1 71 ? 1.850 3.711 -16.816 1.00 93.25 71 VAL A N 1
ATOM 573 C CA . VAL A 1 71 ? 2.869 4.023 -15.803 1.00 93.25 71 VAL A CA 1
ATOM 574 C C . VAL A 1 71 ? 2.971 2.910 -14.753 1.00 93.25 71 VAL A C 1
ATOM 576 O O . VAL A 1 71 ? 4.060 2.636 -14.249 1.00 93.25 71 VAL A O 1
ATOM 579 N N . LEU A 1 72 ? 1.868 2.213 -14.458 1.00 92.69 72 LEU A N 1
ATOM 580 C CA . LEU A 1 72 ? 1.840 1.081 -13.527 1.00 92.69 72 LEU A CA 1
ATOM 581 C C . LEU A 1 72 ? 2.752 -0.089 -13.944 1.00 92.69 72 LEU A C 1
ATOM 583 O O . LEU A 1 72 ? 3.264 -0.809 -13.083 1.00 92.69 72 LEU A O 1
ATOM 587 N N . TYR A 1 73 ? 2.955 -0.281 -15.250 1.00 95.06 73 TYR A N 1
ATOM 588 C CA . TYR A 1 73 ? 3.794 -1.340 -15.819 1.00 95.06 73 TYR A CA 1
ATOM 589 C C . TYR A 1 73 ? 5.122 -0.816 -16.362 1.00 95.06 73 TYR A C 1
ATOM 591 O O . TYR A 1 73 ? 5.818 -1.545 -17.072 1.00 95.06 73 TYR A O 1
ATOM 599 N N . ALA A 1 74 ? 5.482 0.427 -16.039 1.00 94.12 74 ALA A N 1
ATOM 600 C CA . ALA A 1 74 ? 6.735 1.010 -16.478 1.00 94.12 74 ALA A CA 1
ATOM 601 C C . ALA A 1 74 ? 7.944 0.194 -15.971 1.00 94.12 74 ALA A C 1
ATOM 603 O O . ALA A 1 74 ? 7.886 -0.419 -14.896 1.00 94.12 74 ALA A O 1
ATOM 604 N N . PRO A 1 75 ? 9.058 0.177 -16.724 1.00 94.94 75 PRO A N 1
ATOM 605 C CA . PRO A 1 75 ? 10.287 -0.464 -16.281 1.00 94.94 75 PRO A CA 1
ATOM 606 C C . PRO A 1 75 ? 10.768 0.108 -14.936 1.00 94.94 75 PRO A C 1
ATOM 608 O O . PRO A 1 75 ? 10.852 1.331 -14.791 1.00 94.94 75 PRO A O 1
ATOM 611 N N . PRO A 1 76 ? 11.100 -0.742 -13.946 1.00 94.56 76 PRO A N 1
ATOM 612 C CA . PRO A 1 76 ? 11.611 -0.281 -12.661 1.00 94.56 76 PRO A CA 1
ATOM 613 C C . PRO A 1 76 ? 13.007 0.336 -12.810 1.00 94.56 76 PRO A C 1
ATOM 615 O O . PRO A 1 76 ? 13.829 -0.139 -13.594 1.00 94.56 76 PRO A O 1
ATOM 618 N N . THR A 1 77 ? 13.314 1.352 -12.002 1.00 94.75 77 THR A N 1
ATOM 619 C CA . THR A 1 77 ? 14.667 1.933 -11.932 1.00 94.75 77 THR A CA 1
ATOM 620 C C . THR A 1 77 ? 15.644 0.961 -11.261 1.00 94.75 77 THR A C 1
ATOM 622 O O . THR A 1 77 ? 15.256 0.197 -10.376 1.00 94.75 77 THR A O 1
ATOM 625 N N . GLU A 1 78 ? 16.938 1.029 -11.588 1.00 94.56 78 GLU A N 1
ATOM 626 C CA . GLU A 1 78 ? 17.965 0.156 -10.991 1.00 94.56 78 GLU A CA 1
ATOM 627 C C . GLU A 1 78 ? 17.977 0.190 -9.456 1.00 94.56 78 GLU A C 1
ATOM 629 O O . GLU A 1 78 ? 18.035 -0.857 -8.809 1.00 94.56 78 GLU A O 1
ATOM 634 N N . SER A 1 79 ? 17.837 1.378 -8.860 1.00 92.62 79 SER A N 1
ATOM 635 C CA . SER A 1 79 ? 17.738 1.543 -7.404 1.00 92.62 79 SER A CA 1
ATOM 636 C C . SER A 1 79 ? 16.544 0.776 -6.812 1.00 92.62 79 SER A C 1
ATOM 638 O O . SER A 1 79 ? 16.690 0.082 -5.805 1.00 92.62 79 SER A O 1
ATOM 640 N N . GLN A 1 80 ? 15.384 0.803 -7.481 1.00 93.31 80 GLN A N 1
ATOM 641 C CA . GLN A 1 80 ? 14.189 0.073 -7.044 1.00 93.31 80 GLN A CA 1
ATOM 642 C C . GLN A 1 80 ? 14.391 -1.442 -7.138 1.00 93.31 80 GLN A C 1
ATOM 644 O O . GLN A 1 80 ? 13.961 -2.181 -6.252 1.00 93.31 80 GLN A O 1
ATOM 649 N N . VAL A 1 81 ? 15.081 -1.916 -8.180 1.00 93.81 81 VAL A N 1
ATOM 650 C CA . VAL A 1 81 ? 15.428 -3.336 -8.333 1.00 93.81 81 VAL A CA 1
ATOM 651 C C . VAL A 1 81 ? 16.358 -3.793 -7.207 1.00 93.81 81 VAL A C 1
ATOM 653 O O . VAL A 1 81 ? 16.163 -4.875 -6.648 1.00 93.81 81 VAL A O 1
ATOM 656 N N . GLN A 1 82 ? 17.353 -2.982 -6.845 1.00 95.19 82 GLN A N 1
ATOM 657 C CA . GLN A 1 82 ? 18.266 -3.290 -5.743 1.00 95.19 82 GLN A CA 1
ATOM 658 C C . GLN A 1 82 ? 17.537 -3.326 -4.393 1.00 95.19 82 GLN A C 1
ATOM 660 O O . GLN A 1 82 ? 17.659 -4.315 -3.667 1.00 95.19 82 GLN A O 1
ATOM 665 N N . GLU A 1 83 ? 16.719 -2.315 -4.090 1.00 94.06 83 GLU A N 1
ATOM 666 C CA . GLU A 1 83 ? 15.918 -2.258 -2.859 1.00 94.06 83 GLU A CA 1
ATOM 667 C C . GLU A 1 83 ? 14.978 -3.474 -2.756 1.00 94.06 83 GLU A C 1
ATOM 669 O O . GLU 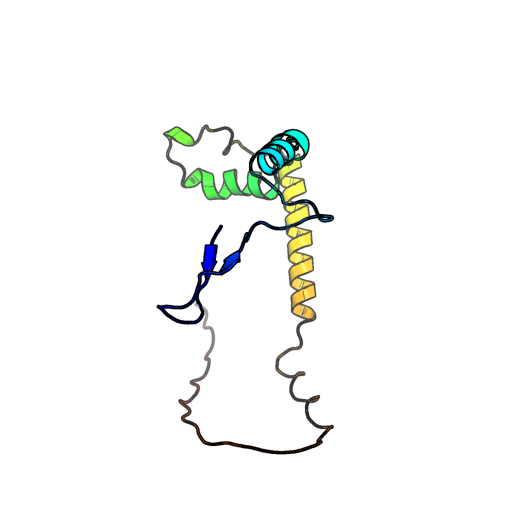A 1 83 ? 14.961 -4.176 -1.741 1.00 94.06 83 GLU A O 1
ATOM 674 N N . ALA A 1 84 ? 14.280 -3.815 -3.844 1.00 94.38 84 ALA A N 1
ATOM 675 C CA . ALA A 1 84 ? 13.414 -4.990 -3.910 1.00 94.38 84 ALA A CA 1
ATOM 676 C C . ALA A 1 84 ? 14.172 -6.300 -3.630 1.00 94.38 84 ALA A C 1
ATOM 678 O O . ALA A 1 84 ? 13.672 -7.180 -2.922 1.00 94.38 84 ALA A O 1
ATOM 679 N N . ARG A 1 85 ? 15.397 -6.447 -4.158 1.00 95.06 85 ARG A N 1
ATOM 680 C CA . ARG A 1 85 ? 16.246 -7.622 -3.900 1.00 95.06 85 ARG A CA 1
ATOM 681 C C . ARG A 1 85 ? 16.624 -7.724 -2.425 1.00 95.06 85 ARG A C 1
ATOM 683 O O . ARG A 1 85 ? 16.501 -8.813 -1.862 1.00 95.06 85 ARG A O 1
ATOM 690 N N . MET A 1 86 ? 17.029 -6.620 -1.798 1.00 94.81 86 MET A N 1
ATOM 691 C CA 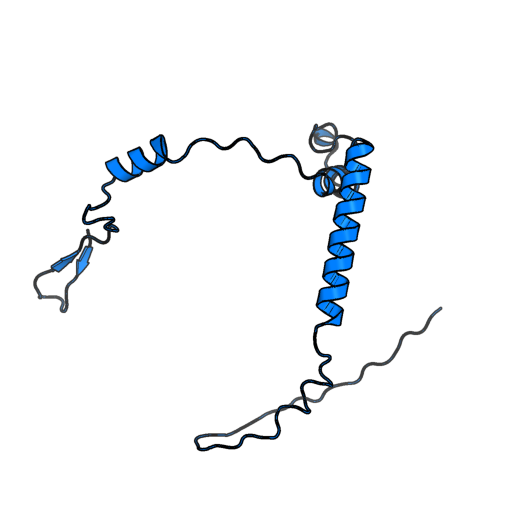. MET A 1 86 ? 17.379 -6.594 -0.373 1.00 94.81 86 MET A CA 1
ATOM 692 C C . MET A 1 86 ? 16.177 -6.975 0.500 1.00 94.81 86 MET A C 1
ATOM 694 O O . MET A 1 86 ? 16.276 -7.879 1.334 1.00 94.81 86 MET A O 1
ATOM 698 N N . ILE A 1 87 ? 15.006 -6.381 0.247 1.00 93.00 87 ILE A N 1
ATOM 699 C CA . ILE A 1 87 ? 13.766 -6.698 0.975 1.00 93.00 87 ILE A CA 1
ATOM 700 C C . ILE A 1 87 ? 13.421 -8.189 0.834 1.00 93.00 87 ILE A C 1
ATOM 702 O O . ILE A 1 87 ? 13.118 -8.870 1.823 1.00 93.00 87 ILE A O 1
ATOM 706 N N . LYS A 1 88 ? 13.527 -8.738 -0.382 1.00 94.00 88 LYS A N 1
ATOM 707 C CA . LYS A 1 88 ? 13.252 -10.154 -0.645 1.00 94.00 88 LYS A CA 1
ATOM 708 C C . LYS A 1 88 ? 14.212 -11.075 0.105 1.00 94.00 88 LYS A C 1
ATOM 710 O O . LYS A 1 88 ? 13.773 -12.111 0.619 1.00 94.00 88 LYS A O 1
ATOM 715 N N . GLN A 1 89 ? 15.493 -10.717 0.196 1.00 94.25 89 GLN A N 1
ATOM 716 C CA . GLN A 1 89 ? 16.492 -11.473 0.956 1.00 94.25 89 GLN A CA 1
ATOM 717 C C . GLN A 1 89 ? 16.163 -11.483 2.451 1.00 94.25 89 GLN A C 1
ATOM 719 O O . GLN A 1 89 ? 16.054 -12.565 3.031 1.00 94.25 89 GLN A O 1
ATOM 724 N N . VAL A 1 90 ? 15.889 -10.317 3.047 1.00 95.25 90 VAL A N 1
ATOM 725 C CA . VAL A 1 90 ? 15.509 -10.194 4.466 1.00 95.25 90 VAL A CA 1
ATOM 726 C C . VAL A 1 90 ? 14.256 -11.016 4.771 1.00 95.25 90 VAL A C 1
ATOM 728 O O . VAL A 1 90 ? 14.230 -11.807 5.718 1.00 95.25 90 VAL A O 1
ATOM 731 N N . ARG A 1 91 ? 13.220 -10.916 3.927 1.00 93.19 91 ARG A N 1
ATOM 732 C CA . ARG A 1 91 ? 11.989 -11.705 4.081 1.00 93.19 91 ARG A CA 1
ATOM 733 C C . ARG A 1 91 ? 12.256 -13.206 4.001 1.00 93.19 91 ARG A C 1
ATOM 735 O O . ARG A 1 91 ? 11.668 -13.977 4.759 1.00 93.19 91 ARG A O 1
ATOM 742 N N . THR A 1 92 ? 13.116 -13.628 3.081 1.00 92.75 92 THR A N 1
ATOM 743 C CA . THR A 1 92 ? 13.465 -15.043 2.907 1.00 92.75 92 THR A CA 1
ATOM 744 C C . THR A 1 92 ? 14.251 -15.565 4.108 1.00 92.75 92 THR A C 1
ATOM 746 O O . THR A 1 92 ? 13.931 -16.640 4.610 1.00 92.75 92 THR A O 1
ATOM 749 N N . ALA A 1 93 ? 15.209 -14.793 4.624 1.00 93.62 93 ALA A N 1
ATOM 750 C CA . ALA A 1 93 ? 15.959 -15.128 5.831 1.00 93.62 93 ALA A CA 1
ATOM 751 C C . ALA A 1 93 ? 15.037 -15.254 7.056 1.00 93.62 93 ALA A C 1
ATOM 753 O O . ALA A 1 93 ? 15.063 -16.278 7.735 1.00 93.62 93 ALA A O 1
ATOM 754 N N . ARG A 1 94 ? 14.131 -14.287 7.269 1.00 93.81 94 ARG A N 1
ATOM 755 C CA . ARG A 1 94 ? 13.134 -14.325 8.357 1.00 93.81 94 ARG A CA 1
ATOM 756 C C . ARG A 1 94 ? 12.200 -15.537 8.271 1.00 93.81 94 ARG A C 1
ATOM 758 O O . ARG A 1 94 ? 11.799 -16.091 9.290 1.00 93.81 94 ARG A O 1
ATOM 765 N N . ARG A 1 95 ? 11.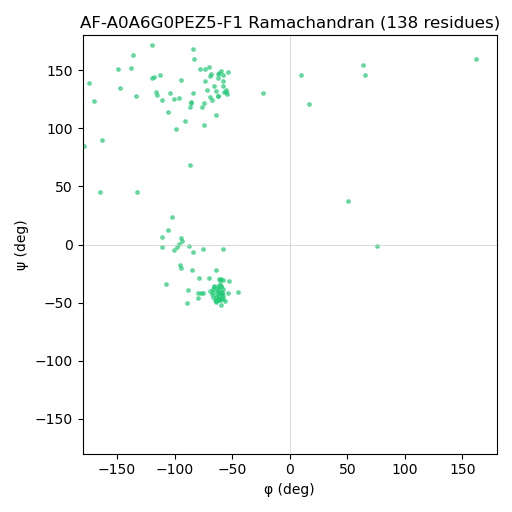822 -15.958 7.059 1.00 92.00 95 ARG A N 1
ATOM 766 C CA . ARG A 1 95 ? 11.012 -17.173 6.852 1.00 92.00 95 ARG A CA 1
ATOM 767 C C . ARG A 1 95 ? 11.797 -18.441 7.178 1.00 92.00 95 ARG A C 1
ATOM 769 O O . ARG A 1 95 ? 11.233 -19.351 7.777 1.00 92.00 95 ARG A O 1
ATOM 776 N N . LYS A 1 96 ? 13.077 -18.495 6.798 1.00 91.62 96 LYS A N 1
ATOM 777 C CA . LYS A 1 96 ? 13.964 -19.621 7.115 1.00 91.62 96 LYS A CA 1
ATOM 778 C C . LYS A 1 96 ? 14.174 -19.757 8.622 1.00 91.62 96 LYS A C 1
ATOM 780 O O . LYS A 1 96 ? 13.962 -20.848 9.136 1.00 91.62 96 LYS A O 1
ATOM 785 N N . SER A 1 97 ? 14.490 -18.667 9.327 1.00 87.25 97 SER A N 1
ATOM 786 C CA . SER A 1 97 ? 14.671 -18.706 10.785 1.00 87.25 97 SER A CA 1
ATOM 787 C C . SER A 1 97 ? 13.394 -19.134 11.505 1.00 87.25 97 SER A C 1
ATOM 789 O O . SER A 1 97 ? 13.427 -20.068 12.296 1.00 87.25 97 SER A O 1
ATOM 791 N N . LYS A 1 98 ? 12.236 -18.560 11.150 1.00 88.06 98 LYS A N 1
ATOM 792 C CA . LYS A 1 98 ? 10.950 -18.954 11.748 1.00 88.06 98 LYS A CA 1
ATOM 793 C C . LYS A 1 98 ? 10.606 -20.428 11.514 1.00 88.06 98 LYS A C 1
ATOM 795 O O . LYS A 1 98 ? 9.966 -21.030 12.366 1.00 88.06 98 LYS A O 1
ATOM 800 N N . ASN A 1 99 ? 10.974 -21.002 10.369 1.00 81.19 99 ASN A N 1
ATOM 801 C CA . ASN A 1 99 ? 10.726 -22.418 10.091 1.00 81.19 99 ASN A CA 1
ATOM 802 C C . ASN A 1 99 ? 11.728 -23.349 10.787 1.00 81.19 99 ASN A C 1
ATOM 804 O O . ASN A 1 99 ? 11.344 -24.467 11.102 1.00 81.19 99 ASN A O 1
ATOM 808 N N . ALA A 1 100 ? 12.959 -22.901 11.045 1.00 77.00 100 ALA A N 1
ATOM 809 C CA . ALA A 1 100 ? 13.947 -23.661 11.813 1.00 77.00 100 ALA A CA 1
ATOM 810 C C . ALA A 1 100 ? 13.587 -23.756 13.307 1.00 77.00 100 ALA A C 1
ATOM 812 O O . ALA A 1 100 ? 13.917 -24.741 13.948 1.00 77.00 100 ALA A O 1
ATOM 813 N N . THR A 1 101 ? 12.881 -22.760 13.852 1.00 68.62 101 THR A N 1
ATOM 814 C CA . THR A 1 101 ? 12.420 -22.740 15.255 1.00 68.62 101 THR A CA 1
ATOM 815 C C . THR A 1 101 ? 11.064 -23.425 15.462 1.00 68.62 101 THR A C 1
ATOM 817 O O . THR A 1 101 ? 10.563 -23.471 16.581 1.00 68.62 101 THR A O 1
ATOM 820 N N . LYS A 1 102 ? 10.417 -23.941 14.407 1.00 67.06 102 LYS A N 1
ATOM 821 C CA . LYS A 1 102 ? 9.240 -24.795 14.608 1.00 67.06 102 LYS A CA 1
ATOM 822 C C . LYS A 1 102 ? 9.746 -26.152 15.095 1.00 67.06 102 LYS A C 1
ATOM 824 O O . LYS A 1 102 ? 10.517 -26.754 14.346 1.00 67.06 102 LYS A O 1
ATOM 829 N N . PRO A 1 103 ? 9.326 -26.638 16.279 1.00 57.06 103 PRO A N 1
ATOM 830 C CA . PRO A 1 103 ? 9.691 -27.978 16.701 1.00 57.06 103 PRO A CA 1
ATOM 831 C C . PRO A 1 103 ? 9.240 -28.943 15.611 1.00 57.06 103 PRO A C 1
ATOM 833 O O . PRO A 1 103 ? 8.124 -28.849 15.080 1.00 57.06 103 PRO A O 1
ATOM 836 N N . THR A 1 104 ? 10.145 -29.828 15.208 1.00 57.97 104 THR A N 1
ATOM 837 C CA . THR A 1 104 ? 9.743 -30.944 14.361 1.00 57.97 104 THR A CA 1
ATOM 838 C C . THR A 1 104 ? 8.750 -31.788 15.157 1.00 57.97 104 THR A C 1
ATOM 840 O O . THR A 1 104 ? 8.854 -31.886 16.377 1.00 57.97 104 THR A O 1
ATOM 843 N N . ALA A 1 105 ? 7.776 -32.407 14.488 1.00 55.75 105 ALA A N 1
ATOM 844 C CA . ALA A 1 105 ? 6.781 -33.264 15.142 1.00 55.75 105 ALA A CA 1
ATOM 845 C C . ALA A 1 105 ? 7.391 -34.456 15.921 1.00 55.75 105 ALA A C 1
ATOM 847 O O . ALA A 1 105 ? 6.651 -35.188 16.560 1.00 55.75 105 ALA A O 1
ATOM 848 N N . ALA A 1 106 ? 8.715 -34.649 15.863 1.00 53.97 106 ALA A N 1
ATOM 849 C CA . ALA A 1 106 ? 9.454 -35.633 16.643 1.00 53.97 106 ALA A CA 1
ATOM 850 C C . ALA A 1 106 ? 9.851 -35.146 18.055 1.00 53.97 106 ALA A C 1
ATOM 852 O O . ALA A 1 106 ? 10.061 -35.982 18.918 1.00 53.97 106 ALA A O 1
ATOM 853 N N . GLU A 1 107 ? 9.922 -33.835 18.322 1.00 49.31 107 GLU A N 1
ATOM 854 C CA . GLU A 1 107 ? 10.276 -33.292 19.655 1.00 49.31 107 GLU A CA 1
ATOM 855 C C . GLU A 1 107 ? 9.055 -32.835 20.475 1.00 49.31 107 GLU A C 1
ATOM 857 O O . GLU A 1 107 ? 9.182 -32.455 21.635 1.00 49.31 107 GLU A O 1
ATOM 862 N N . ALA A 1 108 ? 7.853 -32.879 19.892 1.00 50.09 108 ALA A N 1
ATOM 863 C CA . ALA A 1 108 ? 6.610 -32.580 20.607 1.00 50.09 108 ALA A CA 1
ATOM 864 C C . ALA A 1 108 ? 6.047 -33.787 21.390 1.00 50.09 108 ALA A C 1
ATOM 866 O O . ALA A 1 108 ? 5.076 -33.618 22.122 1.00 50.09 108 ALA A O 1
ATOM 867 N N . ASP A 1 109 ? 6.637 -34.979 21.239 1.00 46.97 109 ASP A N 1
ATOM 868 C CA . ASP A 1 109 ? 6.144 -36.227 21.849 1.00 46.97 109 ASP A CA 1
ATOM 869 C C . ASP A 1 109 ? 6.835 -36.573 23.187 1.00 46.97 109 ASP A C 1
ATOM 871 O O . ASP A 1 109 ? 6.277 -37.310 23.990 1.00 46.97 109 ASP A O 1
ATOM 875 N N . GLU A 1 110 ? 8.001 -35.987 23.501 1.00 44.38 110 GLU A N 1
ATOM 876 C CA . GLU A 1 110 ? 8.747 -36.297 24.741 1.00 44.38 110 GLU A CA 1
ATOM 877 C C . GLU A 1 110 ? 8.507 -35.328 25.916 1.00 44.38 110 GLU A C 1
ATOM 879 O O . GLU A 1 110 ? 9.053 -35.529 26.997 1.00 44.38 110 GLU A O 1
ATOM 884 N N . THR A 1 111 ? 7.668 -34.295 25.770 1.00 40.78 111 THR A N 1
ATOM 885 C CA . THR A 1 111 ? 7.369 -33.352 26.878 1.00 40.78 111 THR A CA 1
ATOM 886 C C . THR A 1 111 ? 5.941 -33.442 27.423 1.00 40.78 111 THR A C 1
ATOM 888 O O . THR A 1 111 ? 5.571 -32.669 28.302 1.00 40.78 111 THR A O 1
ATOM 891 N N . ALA A 1 112 ? 5.143 -34.416 26.973 1.00 40.28 112 ALA A N 1
ATOM 892 C CA . ALA A 1 112 ? 3.758 -34.614 27.418 1.00 40.28 112 ALA A CA 1
ATOM 893 C C . ALA A 1 112 ? 3.584 -35.759 28.438 1.00 40.28 112 ALA A C 1
ATOM 895 O O . ALA A 1 112 ? 2.495 -36.321 28.553 1.00 40.28 112 ALA A O 1
ATOM 896 N N . ALA A 1 113 ? 4.642 -36.123 29.170 1.00 39.28 113 ALA A N 1
ATOM 897 C CA . ALA A 1 113 ? 4.629 -37.253 30.098 1.00 39.28 113 ALA A CA 1
ATOM 898 C C . ALA A 1 113 ? 5.231 -36.925 31.474 1.00 39.28 113 ALA A C 1
ATOM 900 O O . ALA A 1 113 ? 6.001 -37.722 31.984 1.00 39.28 113 ALA A O 1
ATOM 901 N N . ASP A 1 114 ? 4.889 -35.787 32.088 1.00 37.22 114 ASP A N 1
ATOM 902 C CA . ASP A 1 114 ? 4.826 -35.715 33.558 1.00 37.22 114 ASP A CA 1
ATOM 903 C C . ASP A 1 114 ? 4.037 -34.487 34.036 1.00 37.22 114 ASP A C 1
ATOM 905 O O . ASP A 1 114 ? 4.578 -33.392 34.187 1.00 37.22 114 ASP A O 1
ATOM 909 N N . GLN A 1 115 ? 2.725 -34.668 34.205 1.00 38.00 115 GLN A N 1
ATOM 910 C CA . GLN A 1 115 ? 1.921 -34.085 35.287 1.00 38.00 115 GLN A CA 1
ATOM 911 C C . GLN A 1 115 ? 0.473 -34.561 35.129 1.00 38.00 115 GLN A C 1
ATOM 913 O O . GLN A 1 115 ? -0.385 -33.931 34.513 1.00 38.00 115 GLN A O 1
ATOM 918 N N . SER A 1 116 ? 0.223 -35.747 35.680 1.00 32.53 116 SER A N 1
ATOM 919 C CA . SER A 1 116 ? -1.111 -36.274 35.940 1.00 32.53 116 SER A CA 1
ATOM 920 C C . SER A 1 116 ? -1.762 -35.523 37.103 1.00 32.53 116 SER A C 1
ATOM 922 O O . SER A 1 116 ? -1.155 -35.407 38.167 1.00 32.53 116 SER A O 1
ATOM 924 N N . GLY A 1 117 ? -3.019 -35.100 36.942 1.00 28.75 117 GLY A N 1
ATOM 925 C CA . GLY A 1 117 ? -3.790 -34.492 38.029 1.00 28.75 117 GLY A CA 1
ATOM 926 C C . GLY A 1 117 ? -5.304 -34.400 37.809 1.00 28.75 117 GLY A C 1
ATOM 927 O O . GLY A 1 117 ? -5.856 -33.353 38.102 1.00 28.75 117 GLY A O 1
ATOM 928 N N . GLY A 1 118 ? -5.939 -35.482 37.321 1.00 27.23 118 GLY A N 1
ATOM 929 C CA . GLY A 1 118 ? -7.368 -35.852 37.491 1.00 27.23 118 GLY A CA 1
ATOM 930 C C . GLY A 1 118 ? -8.458 -34.932 36.899 1.00 27.23 118 GLY A C 1
ATOM 931 O O . GLY A 1 118 ? -8.282 -33.737 36.752 1.00 27.23 118 GLY A O 1
ATOM 932 N N . THR A 1 119 ? -9.669 -35.368 36.550 1.00 27.53 119 THR A N 1
ATOM 933 C CA . THR A 1 119 ? -10.328 -36.679 36.526 1.00 27.53 119 THR A CA 1
ATOM 934 C C . THR A 1 119 ? -11.653 -36.465 35.772 1.00 27.53 119 THR A C 1
ATOM 936 O O . THR A 1 119 ? -12.456 -35.648 36.208 1.00 27.53 119 THR A O 1
ATOM 939 N N . THR A 1 120 ? -11.876 -37.239 34.692 1.00 29.27 120 THR A N 1
ATOM 940 C CA . THR A 1 120 ? -13.178 -37.731 34.151 1.00 29.27 120 THR A CA 1
ATOM 941 C C . THR A 1 120 ? -14.194 -36.702 33.596 1.00 29.27 120 THR A C 1
ATOM 943 O O . THR A 1 120 ? -14.286 -35.594 34.090 1.00 29.27 120 THR A O 1
ATOM 946 N N . LEU A 1 121 ? -15.029 -36.915 32.571 1.00 32.62 121 LEU A N 1
ATOM 947 C CA . LEU A 1 121 ? -15.614 -38.037 31.807 1.00 32.62 121 LEU A CA 1
ATOM 948 C C . LEU A 1 121 ? -15.814 -37.467 30.369 1.00 32.62 121 LEU A C 1
ATOM 950 O O . LEU A 1 121 ? -16.019 -36.268 30.236 1.00 32.62 121 LEU A O 1
ATOM 954 N N . ASN A 1 122 ? -15.793 -38.149 29.225 1.00 32.59 122 ASN A N 1
ATOM 955 C CA . ASN A 1 122 ? -16.383 -39.423 28.846 1.00 32.59 122 ASN A CA 1
ATOM 956 C C . ASN A 1 122 ? -15.872 -39.742 27.419 1.00 32.59 122 ASN A C 1
ATOM 958 O O . ASN A 1 122 ? -15.806 -38.843 26.578 1.00 32.59 122 ASN A O 1
ATOM 962 N N . ALA A 1 123 ? -15.512 -40.991 27.138 1.00 33.19 123 ALA A N 1
ATOM 963 C CA . ALA A 1 123 ? -15.035 -41.447 25.831 1.00 33.19 123 ALA A CA 1
ATOM 964 C C . ALA A 1 123 ? -16.048 -42.407 25.196 1.00 33.19 123 ALA A C 1
ATOM 966 O O . ALA A 1 123 ? -16.643 -43.189 25.932 1.00 33.19 123 ALA A O 1
ATOM 967 N N . GLN A 1 124 ? -16.170 -42.377 23.857 1.00 39.94 124 GLN A N 1
ATOM 968 C CA . GLN A 1 124 ? -16.198 -43.522 22.909 1.00 39.94 124 GLN A CA 1
ATOM 969 C C . GLN A 1 124 ? -16.800 -43.113 21.528 1.00 39.94 124 GLN A C 1
ATOM 971 O O . GLN A 1 124 ? -17.548 -42.141 21.481 1.00 39.94 124 GLN A O 1
ATOM 976 N N . PRO A 1 125 ? -16.559 -43.836 20.405 1.00 40.47 125 PRO A N 1
ATOM 977 C CA . PRO A 1 125 ? -15.261 -44.170 19.804 1.00 40.47 125 PRO A CA 1
ATOM 978 C C . PRO A 1 125 ? -15.204 -44.001 18.249 1.00 40.47 125 PRO A C 1
ATOM 980 O O . PRO A 1 125 ? -16.212 -43.926 17.560 1.00 40.47 125 PRO A O 1
ATOM 983 N N . ARG A 1 126 ? -13.957 -43.946 17.752 1.00 33.34 126 ARG A N 1
ATOM 984 C CA . ARG A 1 126 ? -13.342 -44.317 16.446 1.00 33.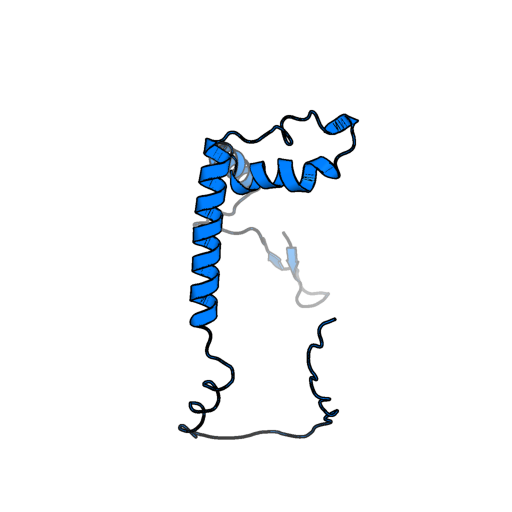34 126 ARG A CA 1
ATOM 985 C C . ARG A 1 126 ? -14.193 -44.704 15.217 1.00 33.34 126 ARG A C 1
ATOM 987 O O . ARG A 1 126 ? -15.079 -45.529 15.323 1.00 33.34 126 ARG A O 1
ATOM 994 N N . GLU A 1 127 ? -13.686 -44.321 14.035 1.00 33.88 127 GLU A N 1
ATOM 995 C CA . GLU A 1 127 ? -13.231 -45.274 12.997 1.00 33.88 127 GLU A CA 1
ATOM 996 C C . GLU A 1 127 ? -12.045 -44.673 12.207 1.00 33.88 127 GLU A C 1
ATOM 998 O O . GLU A 1 127 ? -12.041 -43.493 11.852 1.00 33.88 127 GLU A O 1
ATOM 1003 N N . ALA A 1 128 ? -11.003 -45.479 11.988 1.00 36.47 128 ALA A N 1
ATOM 1004 C CA . ALA A 1 128 ? -9.732 -45.097 11.376 1.00 36.47 128 ALA A CA 1
ATOM 1005 C C . ALA A 1 128 ? -9.587 -45.754 9.994 1.00 36.47 128 ALA A C 1
ATOM 1007 O O . ALA A 1 128 ? -9.630 -46.975 9.882 1.00 36.47 128 ALA A O 1
ATOM 1008 N N . GLY A 1 129 ? -9.356 -44.953 8.949 1.00 37.03 129 GLY A N 1
ATOM 1009 C CA . GLY A 1 129 ? -8.922 -45.432 7.630 1.00 37.03 129 GLY A CA 1
ATOM 1010 C C . GLY A 1 129 ? -7.388 -45.390 7.492 1.00 37.03 129 GLY A C 1
ATOM 1011 O O . GLY A 1 129 ? -6.767 -44.458 8.008 1.00 37.03 129 GLY A O 1
ATOM 1012 N N . PRO A 1 130 ? -6.745 -46.375 6.834 1.00 45.12 130 PRO A N 1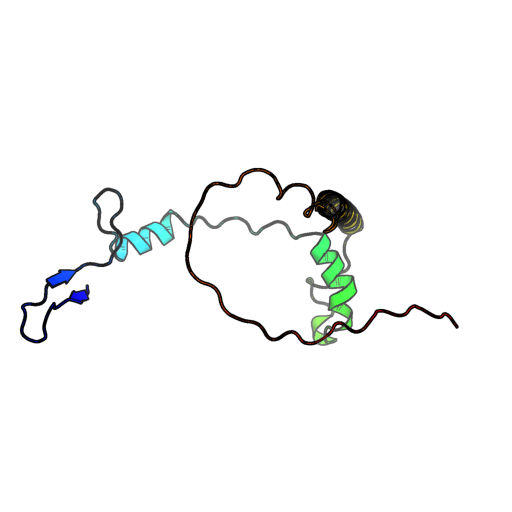
ATOM 1013 C CA . PRO A 1 130 ? -5.301 -46.605 6.936 1.00 45.12 130 PRO A CA 1
ATOM 1014 C C . PRO A 1 130 ? -4.436 -45.630 6.103 1.00 45.12 130 PRO A C 1
ATOM 1016 O O . PRO A 1 130 ? -4.846 -45.196 5.025 1.00 45.12 130 PRO A O 1
ATOM 1019 N N . PRO A 1 131 ? -3.191 -45.335 6.539 1.00 41.66 131 PRO A N 1
ATOM 1020 C CA . PRO A 1 131 ? -2.261 -44.467 5.820 1.00 41.66 131 PRO A CA 1
ATOM 1021 C C . PRO A 1 131 ? -1.444 -45.241 4.773 1.00 41.66 131 PRO A C 1
ATOM 1023 O O . PRO A 1 131 ? -0.630 -46.105 5.108 1.00 41.66 131 PRO A O 1
ATOM 1026 N N . THR A 1 132 ? -1.565 -44.894 3.488 1.00 46.75 132 THR A N 1
ATOM 1027 C CA . THR A 1 132 ? -0.717 -45.479 2.434 1.00 46.75 132 THR A CA 1
ATOM 1028 C C . THR A 1 132 ? 0.462 -44.576 2.060 1.00 46.75 132 THR A C 1
ATOM 1030 O O . THR A 1 132 ? 0.345 -43.616 1.306 1.00 46.75 132 THR A O 1
ATOM 1033 N N . ARG A 1 133 ? 1.612 -44.940 2.640 1.00 48.59 133 ARG A N 1
ATOM 1034 C CA . ARG A 1 133 ? 3.013 -44.867 2.172 1.00 48.59 133 ARG A CA 1
ATOM 1035 C C . ARG A 1 133 ? 3.378 -43.959 0.978 1.00 48.59 133 ARG A C 1
ATOM 1037 O O . ARG A 1 133 ? 3.057 -44.232 -0.174 1.00 48.59 133 ARG A O 1
ATOM 1044 N N . LYS A 1 134 ? 4.290 -43.022 1.268 1.00 45.53 134 LYS A N 1
ATOM 1045 C CA . LYS A 1 134 ? 5.221 -42.366 0.330 1.00 45.53 134 LYS A CA 1
ATOM 1046 C C . LYS A 1 134 ? 6.110 -43.399 -0.386 1.00 45.53 134 LYS A C 1
ATOM 1048 O O . LYS A 1 134 ? 6.703 -44.248 0.281 1.00 45.53 134 LYS A O 1
ATOM 1053 N N . LYS A 1 135 ? 6.312 -43.254 -1.700 1.00 46.59 135 LYS A N 1
ATOM 1054 C CA . LYS A 1 135 ? 7.492 -43.773 -2.417 1.00 46.59 135 LYS A CA 1
ATOM 1055 C C . LYS A 1 135 ? 8.008 -42.757 -3.437 1.00 46.59 135 LYS A C 1
ATOM 1057 O O . LYS A 1 135 ? 7.291 -41.873 -3.886 1.00 46.59 135 LYS A O 1
ATOM 1062 N N . ALA A 1 136 ? 9.310 -42.865 -3.660 1.00 41.34 136 ALA A N 1
ATOM 1063 C CA . ALA A 1 136 ? 10.241 -41.824 -4.047 1.00 41.34 136 ALA A CA 1
ATOM 1064 C C . ALA A 1 136 ? 10.311 -41.495 -5.547 1.00 41.34 136 ALA A C 1
ATOM 1066 O O . ALA A 1 136 ? 10.024 -42.315 -6.413 1.00 41.34 136 ALA A O 1
ATOM 1067 N N . ARG A 1 137 ? 10.823 -40.280 -5.777 1.00 42.28 137 ARG A N 1
ATOM 1068 C CA . ARG A 1 137 ? 11.578 -39.766 -6.929 1.00 42.28 137 ARG A CA 1
ATOM 1069 C C . ARG A 1 137 ? 12.288 -40.852 -7.751 1.00 42.28 137 ARG A C 1
ATOM 1071 O O . ARG A 1 137 ? 13.110 -41.588 -7.209 1.00 42.28 137 ARG A O 1
ATOM 1078 N N . LYS A 1 138 ? 12.102 -40.822 -9.073 1.00 42.88 138 LYS A N 1
ATOM 1079 C CA . LYS A 1 138 ? 13.072 -41.365 -10.029 1.00 42.88 138 LYS A CA 1
ATOM 1080 C C . LYS A 1 138 ? 13.286 -40.357 -11.154 1.00 42.88 138 LYS A C 1
ATOM 1082 O O . LYS A 1 138 ? 12.331 -39.807 -11.688 1.00 42.88 138 LYS A O 1
ATOM 1087 N N . GLN A 1 139 ? 14.558 -40.059 -11.384 1.00 42.41 139 GLN A N 1
ATOM 1088 C CA . GLN A 1 139 ? 15.051 -39.273 -12.504 1.00 42.41 139 GLN A CA 1
ATOM 1089 C C . GLN A 1 139 ? 14.965 -40.122 -13.774 1.00 42.41 139 GLN A C 1
ATOM 1091 O O . GLN A 1 139 ? 15.295 -41.309 -13.706 1.00 42.41 139 GLN A O 1
ATOM 1096 N N . GLN A 1 140 ? 14.586 -39.504 -14.886 1.00 41.06 140 GLN A N 1
ATOM 1097 C CA . GLN A 1 140 ? 15.220 -39.659 -16.195 1.00 41.06 140 GLN A CA 1
ATOM 1098 C C . GLN A 1 140 ? 14.791 -38.495 -17.081 1.00 41.06 140 GLN A C 1
ATOM 1100 O O . GLN A 1 140 ? 13.599 -38.124 -16.998 1.00 41.06 140 GLN A O 1
#

Secondary structure (DSSP, 8-state):
-EEE-SSTTSPPEEE--SPEETTEE--HHHHHHHHHHH---PPPPPPPHHHHHHIIIIIGGGS-GGGTTSGGGPPPPHHHHHHHHHHHHHHHHHHHHHHHTSPPTTTSSSSSSS--------------PPP---------

Organism: NCBI:txid53985